Protein AF-V4M5H4-F1 (afdb_monomer_lite)

Secondary structure (DSSP, 8-state):
--GGGS-SS-----------TT-B----SSPPTTS-TTT--SSS-GGG--SPPPSS-HHHH--SPPPPBPP------S--

Organism: Eutrema salsugineum (NCBI:txid72664)

Foldseek 3Di:
DPPVPDDPDDDPQPDPDDDPPPDFDDFDQAADPCAAQAQRENADHVVPDPDDGDPGHCNPVSPNHDTYDDDDDGDHDPVD

pLDDT: mean 89.99, std 8.52, range [64.19, 97.25]

Radius of gyration: 20.74 Å; chains: 1; bounding box: 38×23×67 Å

Structure (mmCIF, N/CA/C/O backbone):
data_AF-V4M5H4-F1
#
_entry.id   AF-V4M5H4-F1
#
loop_
_atom_site.group_PDB
_atom_site.id
_atom_site.type_symbol
_atom_site.label_atom_id
_atom_site.label_alt_id
_atom_site.label_comp_id
_atom_site.label_asym_id
_atom_site.label_entity_id
_atom_site.label_seq_id
_atom_site.pdbx_PDB_ins_code
_atom_site.Cartn_x
_atom_site.Cartn_y
_atom_site.Cartn_z
_atom_site.occupancy
_atom_site.B_iso_or_equiv
_atom_site.auth_seq_id
_atom_site.auth_comp_id
_atom_site.auth_asym_id
_atom_site.auth_atom_id
_atom_site.pdbx_PDB_model_num
ATOM 1 N N . SER A 1 1 ? 24.382 -8.666 -50.198 1.00 79.19 1 SER A N 1
ATOM 2 C CA . SER A 1 1 ? 24.572 -8.193 -48.806 1.00 79.19 1 SER A CA 1
ATOM 3 C C . SER A 1 1 ? 23.851 -9.144 -47.854 1.00 79.19 1 SER A C 1
ATOM 5 O O . SER A 1 1 ? 22.698 -9.468 -48.120 1.00 79.19 1 SER A O 1
ATOM 7 N N . LEU A 1 2 ? 24.522 -9.642 -46.806 1.00 85.25 2 LEU A N 1
ATOM 8 C CA . LEU A 1 2 ? 24.107 -10.758 -45.927 1.00 85.25 2 LEU A CA 1
ATOM 9 C C . LEU A 1 2 ? 22.991 -10.390 -44.924 1.00 85.25 2 LEU A C 1
ATOM 11 O O . LEU A 1 2 ? 23.109 -10.592 -43.720 1.00 85.25 2 LEU A O 1
ATOM 15 N N . LYS A 1 3 ? 21.877 -9.833 -45.406 1.00 84.31 3 LYS A N 1
ATOM 16 C CA . LYS A 1 3 ? 20.767 -9.385 -44.545 1.00 84.31 3 LYS A CA 1
ATOM 17 C C . LYS A 1 3 ? 20.103 -10.533 -43.767 1.00 84.31 3 LYS A C 1
ATOM 19 O O . LYS A 1 3 ? 19.721 -10.324 -42.623 1.00 84.31 3 LYS A O 1
ATOM 24 N N . HIS A 1 4 ? 20.042 -11.735 -44.344 1.00 85.50 4 HIS A N 1
ATOM 25 C CA . HIS A 1 4 ? 19.442 -12.928 -43.722 1.00 85.50 4 HIS A CA 1
ATOM 26 C C . HIS A 1 4 ? 20.214 -13.467 -42.508 1.00 85.50 4 HIS A C 1
ATOM 28 O O . HIS A 1 4 ? 19.673 -14.270 -41.760 1.00 85.50 4 HIS A O 1
ATOM 34 N N . GLN A 1 5 ? 21.464 -13.038 -42.303 1.00 89.25 5 GLN A N 1
ATOM 35 C CA . GLN A 1 5 ? 22.268 -13.449 -41.147 1.00 89.25 5 GLN A CA 1
ATOM 36 C C . GLN A 1 5 ? 22.031 -12.573 -39.910 1.00 89.25 5 GLN A C 1
ATOM 38 O O . GLN A 1 5 ? 22.491 -12.910 -38.823 1.00 89.25 5 GLN A O 1
ATOM 43 N N . LYS A 1 6 ? 21.341 -11.432 -40.048 1.00 84.12 6 LYS A N 1
ATOM 44 C CA . LYS A 1 6 ? 21.049 -10.565 -38.904 1.00 84.12 6 LYS A CA 1
ATOM 45 C C . LYS A 1 6 ? 19.959 -11.183 -38.038 1.00 84.12 6 LYS A C 1
ATOM 47 O O . LYS A 1 6 ? 18.960 -11.683 -38.555 1.00 84.12 6 LYS A O 1
ATOM 52 N N . LYS A 1 7 ? 20.121 -11.077 -36.716 1.00 81.88 7 LYS A N 1
ATOM 53 C CA . LYS A 1 7 ? 19.073 -11.444 -35.762 1.00 81.88 7 LYS A CA 1
ATOM 54 C C . LYS A 1 7 ? 17.820 -10.624 -36.072 1.00 81.88 7 LYS A C 1
ATOM 56 O O . LYS A 1 7 ? 17.833 -9.399 -35.990 1.00 81.88 7 LYS A O 1
ATOM 61 N N . TRP A 1 8 ? 16.756 -11.314 -36.462 1.00 80.81 8 TRP A N 1
ATOM 62 C CA . TRP A 1 8 ? 15.501 -10.697 -36.896 1.00 80.81 8 TRP A CA 1
ATOM 63 C C . TRP A 1 8 ? 14.719 -10.046 -35.743 1.00 80.81 8 TRP A C 1
ATOM 65 O O . TRP A 1 8 ? 13.915 -9.150 -35.978 1.00 80.81 8 TRP A O 1
ATOM 75 N N . LYS A 1 9 ? 14.987 -10.472 -34.502 1.00 78.06 9 LYS A N 1
ATOM 76 C CA . LYS A 1 9 ? 14.472 -9.894 -33.257 1.00 78.06 9 LYS A CA 1
ATOM 77 C C . LYS A 1 9 ? 15.641 -9.566 -32.325 1.00 78.06 9 LYS A C 1
ATOM 79 O O . LYS A 1 9 ? 16.147 -10.487 -31.684 1.00 78.06 9 LYS A O 1
ATOM 84 N N . PRO A 1 10 ? 16.135 -8.318 -32.288 1.00 72.31 10 PRO A N 1
ATOM 85 C CA . PRO A 1 10 ? 17.076 -7.917 -31.248 1.00 72.31 10 PRO A CA 1
ATOM 86 C C . PRO A 1 10 ? 16.386 -8.021 -29.881 1.00 72.31 10 PRO A C 1
ATOM 88 O O . PRO A 1 10 ? 15.206 -7.687 -29.767 1.00 72.31 10 PRO A O 1
ATOM 91 N N . ASP A 1 11 ? 17.104 -8.502 -28.866 1.00 69.12 11 ASP A N 1
ATOM 92 C CA . ASP A 1 11 ? 16.558 -8.542 -27.508 1.00 69.12 11 ASP A CA 1
ATOM 93 C C . ASP A 1 11 ? 16.503 -7.105 -26.989 1.00 69.12 11 ASP A C 1
ATOM 95 O O . ASP A 1 11 ? 17.516 -6.410 -26.939 1.00 69.12 11 ASP A O 1
ATOM 99 N N . ILE A 1 12 ? 15.298 -6.638 -26.676 1.00 67.31 12 ILE A N 1
ATOM 100 C CA . ILE A 1 12 ? 15.039 -5.285 -26.161 1.00 67.31 12 ILE A CA 1
ATOM 101 C C . ILE A 1 12 ? 15.217 -5.222 -24.635 1.00 67.31 12 ILE A C 1
ATOM 103 O O . ILE A 1 12 ? 15.331 -4.139 -24.068 1.00 67.31 12 ILE A O 1
ATOM 107 N N . ASN A 1 13 ? 15.311 -6.376 -23.974 1.00 66.25 13 ASN A N 1
ATOM 108 C CA . ASN A 1 13 ? 15.169 -6.510 -22.525 1.00 66.25 13 ASN A CA 1
ATOM 109 C C . ASN A 1 13 ? 16.480 -6.328 -21.738 1.00 66.25 13 ASN A C 1
ATOM 111 O O . ASN A 1 13 ? 16.600 -6.830 -20.628 1.00 66.25 13 ASN A O 1
ATOM 115 N N . TYR A 1 14 ? 17.454 -5.579 -22.263 1.00 64.19 14 TYR A N 1
ATOM 116 C CA . TYR A 1 14 ? 18.625 -5.186 -21.473 1.00 64.19 14 TYR A CA 1
ATOM 117 C C . TYR A 1 14 ? 18.296 -3.925 -20.665 1.00 64.19 14 TYR A C 1
ATOM 119 O O . TYR A 1 14 ? 18.631 -2.802 -21.052 1.00 64.19 14 TYR A O 1
ATOM 127 N N . THR A 1 15 ? 17.564 -4.096 -19.562 1.00 70.44 15 THR A N 1
ATOM 128 C CA . THR A 1 15 ? 17.236 -2.996 -18.646 1.00 70.44 15 THR A CA 1
ATOM 129 C C . THR A 1 15 ? 18.114 -3.090 -17.406 1.00 70.44 15 THR A C 1
ATOM 131 O O . THR A 1 15 ? 18.137 -4.119 -16.750 1.00 70.44 15 THR A O 1
ATOM 134 N N . LYS A 1 16 ? 18.803 -2.003 -17.041 1.00 76.75 16 LYS A N 1
ATOM 135 C CA . LYS A 1 16 ? 19.572 -1.915 -15.783 1.00 76.75 16 LYS A CA 1
ATOM 136 C C . LYS A 1 16 ? 18.708 -1.466 -14.590 1.00 76.75 16 LYS A C 1
ATOM 138 O O . LYS A 1 16 ? 19.234 -1.018 -13.572 1.00 76.75 16 LYS A O 1
ATOM 143 N N . SER A 1 17 ? 17.388 -1.469 -14.755 1.00 83.31 17 SER A N 1
ATOM 144 C CA . SER A 1 17 ? 16.446 -0.999 -13.743 1.00 83.31 17 SER A CA 1
ATOM 145 C C . SER A 1 17 ? 16.282 -2.049 -12.650 1.00 83.31 17 SER A C 1
ATOM 147 O O . SER A 1 17 ? 16.282 -3.244 -12.923 1.00 83.31 17 SER A O 1
ATOM 149 N N . TRP A 1 18 ? 16.125 -1.597 -11.409 1.00 88.00 18 TRP A N 1
ATOM 150 C CA . TRP A 1 18 ? 15.916 -2.466 -10.254 1.00 88.00 18 TRP A CA 1
ATOM 151 C C . TRP A 1 18 ? 14.659 -2.050 -9.494 1.00 88.00 18 TRP A C 1
ATOM 153 O O . TRP A 1 18 ? 14.187 -0.928 -9.653 1.00 88.00 18 TRP A O 1
ATOM 163 N N . TYR A 1 19 ? 14.145 -2.943 -8.647 1.00 90.50 19 TYR A N 1
ATOM 164 C CA . TYR A 1 19 ? 12.963 -2.683 -7.827 1.00 90.50 19 TYR A CA 1
ATOM 165 C C . TYR A 1 19 ? 13.170 -1.518 -6.848 1.00 90.50 19 TYR A C 1
ATOM 167 O O . TYR A 1 19 ? 14.115 -1.526 -6.045 1.00 90.50 19 TYR A O 1
ATOM 175 N N . ASP A 1 20 ? 12.209 -0.598 -6.814 1.00 91.75 20 ASP A N 1
ATOM 176 C CA . ASP A 1 20 ? 12.129 0.506 -5.858 1.00 91.75 20 ASP A CA 1
ATOM 177 C C . ASP A 1 20 ? 11.667 0.009 -4.474 1.00 91.75 20 ASP A C 1
ATOM 179 O O . ASP A 1 20 ? 10.529 0.200 -4.027 1.00 91.75 20 ASP A O 1
ATOM 183 N N . ARG A 1 21 ? 12.566 -0.668 -3.754 1.00 91.81 21 ARG A N 1
ATOM 184 C CA . ARG A 1 21 ? 12.262 -1.229 -2.429 1.00 91.81 21 ARG A CA 1
ATOM 185 C C . ARG A 1 21 ? 11.898 -0.130 -1.429 1.00 91.81 21 ARG A C 1
ATOM 187 O O . ARG A 1 21 ? 12.670 0.791 -1.185 1.00 91.81 21 ARG A O 1
ATOM 194 N N . GLY A 1 22 ? 10.736 -0.275 -0.797 1.00 90.88 22 GLY A N 1
ATOM 195 C CA . GLY A 1 22 ? 10.225 0.681 0.188 1.00 90.88 22 GLY A CA 1
ATOM 196 C C . GLY A 1 22 ? 9.530 1.904 -0.417 1.00 90.88 22 GLY A C 1
ATOM 197 O O . GLY A 1 22 ? 9.058 2.751 0.346 1.00 90.88 22 GLY A O 1
ATOM 198 N N . ALA A 1 23 ? 9.420 1.997 -1.748 1.00 93.75 23 ALA A N 1
ATOM 199 C CA . ALA A 1 23 ? 8.628 3.039 -2.381 1.00 93.75 23 ALA A CA 1
ATOM 200 C C . ALA A 1 23 ? 7.145 2.881 -2.033 1.00 93.75 23 ALA A C 1
ATOM 202 O O . ALA A 1 23 ? 6.540 1.812 -2.159 1.00 93.75 23 ALA A O 1
ATOM 203 N N . LYS A 1 24 ? 6.569 3.993 -1.585 1.00 93.44 24 LYS A N 1
ATOM 204 C CA . LYS A 1 24 ? 5.167 4.126 -1.201 1.00 93.44 24 LYS A CA 1
ATOM 205 C C . LYS A 1 24 ? 4.451 4.929 -2.273 1.00 93.44 24 LYS A C 1
ATOM 207 O O . LYS A 1 24 ? 5.020 5.878 -2.806 1.00 93.44 24 LYS A O 1
ATOM 212 N N . THR A 1 25 ? 3.218 4.552 -2.579 1.00 93.38 25 THR A N 1
ATOM 213 C CA . THR A 1 25 ? 2.405 5.224 -3.596 1.00 93.38 25 THR A CA 1
ATOM 214 C C . THR A 1 25 ? 1.323 6.070 -2.936 1.00 93.38 25 THR A C 1
ATOM 216 O O . THR A 1 25 ? 1.521 7.256 -2.693 1.00 93.38 25 THR A O 1
ATOM 219 N N . PHE A 1 26 ? 0.188 5.466 -2.606 1.00 93.12 26 PHE A N 1
ATOM 220 C CA . PHE A 1 26 ? -0.974 6.154 -2.065 1.00 93.12 26 PHE A CA 1
ATOM 221 C C . PHE A 1 26 ? -1.249 5.727 -0.624 1.00 93.12 26 PHE A C 1
ATOM 223 O O . PHE A 1 26 ? -1.228 4.541 -0.309 1.00 93.12 26 PHE A O 1
ATOM 230 N N . GLN A 1 27 ? -1.562 6.682 0.251 1.00 94.94 27 GLN A N 1
ATOM 231 C CA . GLN A 1 27 ? -2.037 6.396 1.603 1.00 94.94 27 GLN A CA 1
ATOM 232 C C . GLN A 1 27 ? -3.499 6.813 1.738 1.00 94.94 27 GLN A C 1
ATOM 234 O O . GLN A 1 27 ? -3.838 7.983 1.589 1.00 94.94 27 GLN A O 1
ATOM 239 N N . ALA A 1 28 ? -4.365 5.846 2.034 1.00 95.44 28 ALA A N 1
ATOM 240 C CA . ALA A 1 28 ? -5.778 6.111 2.272 1.00 95.44 28 ALA A CA 1
ATOM 241 C C . ALA A 1 28 ? -6.018 6.572 3.718 1.00 95.44 28 ALA A C 1
ATOM 243 O O . ALA A 1 28 ? -5.386 6.075 4.644 1.00 95.44 28 ALA A O 1
ATOM 244 N N . GLU A 1 29 ? -6.990 7.458 3.931 1.00 94.62 29 GLU A N 1
ATOM 245 C CA . GLU A 1 29 ? -7.427 7.846 5.283 1.00 94.62 29 GLU A CA 1
ATOM 246 C C . GLU A 1 29 ? -8.388 6.825 5.909 1.00 94.62 29 GLU A C 1
ATOM 248 O O . GLU A 1 29 ? -8.464 6.684 7.128 1.00 94.62 29 GLU A O 1
ATOM 253 N N . LYS A 1 30 ? -9.142 6.106 5.068 1.00 95.81 30 LYS A N 1
ATOM 254 C CA . LYS A 1 30 ? -10.150 5.118 5.472 1.00 95.81 30 LYS A CA 1
ATOM 255 C C . LYS A 1 30 ? -9.889 3.774 4.804 1.00 95.81 30 LYS A C 1
ATOM 257 O O . LYS A 1 30 ? -9.304 3.697 3.723 1.00 95.81 30 LYS A O 1
ATOM 262 N N . TYR A 1 31 ? -10.359 2.708 5.445 1.00 96.75 31 TYR A N 1
ATOM 263 C CA . TYR A 1 31 ? -10.274 1.357 4.908 1.00 96.75 31 T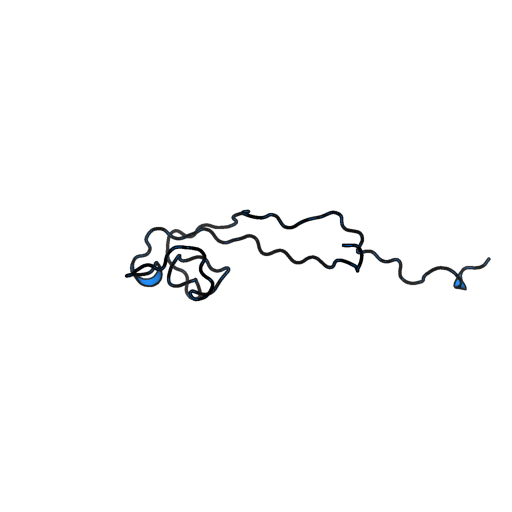YR A CA 1
ATOM 264 C C . TYR A 1 31 ? -11.036 1.240 3.577 1.00 96.75 31 TYR A C 1
ATOM 266 O O . TYR A 1 31 ? -12.182 1.676 3.456 1.00 96.75 31 TYR A O 1
ATOM 274 N N . ARG A 1 32 ? -10.402 0.608 2.583 1.00 96.44 32 ARG A N 1
ATOM 275 C CA . ARG A 1 32 ? -10.989 0.302 1.271 1.00 96.44 32 ARG A CA 1
ATOM 276 C C . ARG A 1 32 ? -11.353 -1.178 1.198 1.00 96.44 32 ARG A C 1
ATOM 278 O O . ARG A 1 32 ? -10.602 -2.034 1.660 1.00 96.44 32 ARG A O 1
ATOM 285 N N . LYS A 1 33 ? -12.497 -1.498 0.589 1.00 95.81 33 LYS A N 1
ATOM 286 C CA . LYS A 1 33 ? -12.925 -2.890 0.391 1.00 95.81 33 LYS A CA 1
ATOM 287 C C . LYS A 1 33 ? -11.877 -3.638 -0.441 1.00 95.81 33 LYS A C 1
ATOM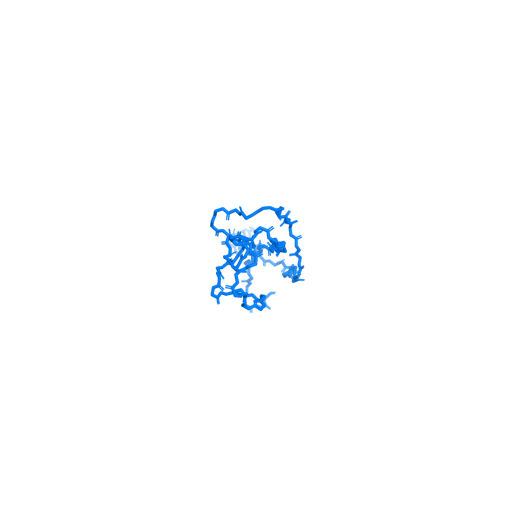 289 O O . LYS A 1 33 ? -11.560 -3.213 -1.544 1.00 95.81 33 LYS A O 1
ATOM 294 N N . GLY A 1 34 ? -11.384 -4.757 0.085 1.00 94.44 34 GLY A N 1
ATOM 295 C CA . GLY A 1 34 ? -10.334 -5.559 -0.552 1.00 94.44 34 GLY A CA 1
ATOM 296 C C . GLY A 1 34 ? -8.927 -5.292 -0.015 1.00 94.44 34 GLY A C 1
ATOM 297 O O . GLY A 1 34 ? -8.027 -6.071 -0.312 1.00 94.44 34 GLY A O 1
ATOM 298 N N . ALA A 1 35 ? -8.746 -4.264 0.822 1.00 97.25 35 ALA A N 1
ATOM 299 C CA . ALA A 1 35 ? -7.468 -4.000 1.467 1.00 97.25 35 ALA A CA 1
ATOM 300 C C . ALA A 1 35 ? -7.175 -5.019 2.574 1.00 97.25 35 ALA A C 1
ATOM 302 O O . ALA A 1 35 ? -8.088 -5.617 3.160 1.00 97.25 35 ALA A O 1
ATOM 303 N N . CYS A 1 36 ? -5.894 -5.153 2.910 1.00 97.25 36 CYS A N 1
ATOM 304 C CA . CYS A 1 36 ? -5.404 -5.899 4.057 1.00 97.25 36 CYS A CA 1
ATOM 305 C C . CYS A 1 36 ? -6.182 -5.514 5.321 1.00 97.25 36 CYS A C 1
ATOM 307 O O . CYS A 1 36 ? -6.218 -4.351 5.724 1.00 97.25 36 CYS A O 1
ATOM 309 N N . GLU A 1 37 ? -6.799 -6.495 5.981 1.00 96.94 37 GLU A N 1
ATOM 310 C CA . GLU A 1 37 ? -7.664 -6.229 7.134 1.00 96.94 37 GLU A CA 1
ATOM 311 C C . GLU A 1 37 ? -6.868 -5.750 8.358 1.00 96.94 37 GLU A C 1
ATOM 313 O O . GLU A 1 37 ? -7.421 -5.062 9.219 1.00 96.94 37 GLU A O 1
ATOM 318 N N . ASN A 1 38 ? -5.571 -6.080 8.415 1.00 97.25 38 ASN A N 1
ATOM 319 C CA . ASN A 1 38 ? -4.660 -5.692 9.489 1.00 97.25 38 ASN A CA 1
ATOM 320 C C . ASN A 1 38 ? -4.201 -4.231 9.358 1.00 97.25 38 ASN A C 1
ATOM 322 O O . ASN A 1 38 ? -4.502 -3.420 10.234 1.00 97.25 38 ASN A O 1
ATOM 326 N N . CYS A 1 39 ? -3.497 -3.892 8.273 1.00 96.62 39 CYS A N 1
ATOM 327 C CA . CYS A 1 39 ? -2.853 -2.586 8.096 1.00 96.62 39 CYS A CA 1
ATOM 328 C C . CYS A 1 39 ? -3.605 -1.625 7.161 1.00 96.62 39 CYS A C 1
ATOM 330 O O . CYS A 1 39 ? -3.397 -0.423 7.261 1.00 96.62 39 CYS A O 1
ATOM 332 N N . GLY A 1 40 ? -4.491 -2.111 6.286 1.00 96.94 40 GLY A N 1
ATOM 333 C CA . GLY A 1 40 ? -5.276 -1.277 5.369 1.00 96.94 40 GLY A CA 1
ATOM 334 C C . GLY A 1 40 ? -4.633 -0.958 4.012 1.00 96.94 40 GLY A C 1
ATOM 335 O O . GLY A 1 40 ? -5.264 -0.250 3.227 1.00 96.94 40 GLY A O 1
ATOM 336 N N . ALA A 1 41 ? -3.446 -1.493 3.706 1.00 97.00 41 ALA A N 1
ATOM 337 C CA . ALA A 1 41 ? -2.848 -1.408 2.369 1.00 97.00 41 ALA A CA 1
ATOM 338 C C . ALA A 1 41 ? -3.560 -2.346 1.373 1.00 97.00 41 ALA A C 1
ATOM 340 O O . ALA A 1 41 ? -4.035 -3.418 1.751 1.00 97.00 41 ALA A O 1
ATOM 341 N N . MET A 1 42 ? -3.634 -1.962 0.100 1.00 95.69 42 MET A N 1
ATOM 342 C CA . MET A 1 42 ? -4.268 -2.744 -0.974 1.00 95.69 42 MET A CA 1
ATOM 343 C C . MET A 1 42 ? -3.315 -3.707 -1.687 1.00 95.69 42 MET A C 1
ATOM 345 O O . MET A 1 42 ? -3.768 -4.543 -2.465 1.00 95.69 42 MET A O 1
ATOM 349 N N . THR A 1 43 ? -2.011 -3.607 -1.443 1.00 95.44 43 THR A N 1
ATOM 350 C CA . THR A 1 43 ? -0.988 -4.335 -2.210 1.00 95.44 43 THR A CA 1
ATOM 351 C C . THR A 1 43 ? -0.781 -5.778 -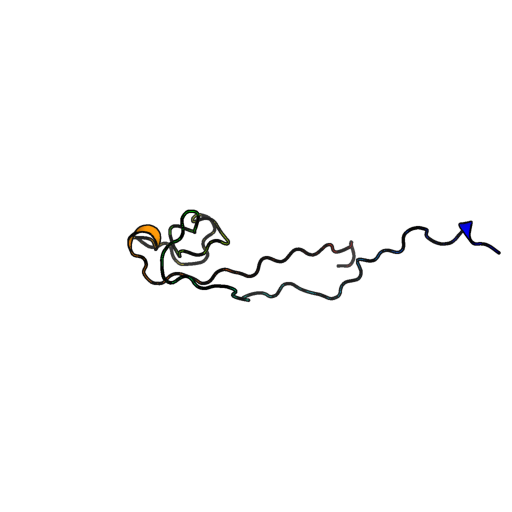1.769 1.00 95.44 43 THR A C 1
ATOM 353 O O . THR A 1 43 ? -0.243 -6.582 -2.525 1.00 95.44 43 THR A O 1
ATOM 356 N N . HIS A 1 44 ? -1.245 -6.148 -0.575 1.00 95.19 44 HIS A N 1
ATOM 357 C CA . HIS A 1 44 ? -1.087 -7.495 -0.036 1.00 95.19 44 HIS A CA 1
ATOM 358 C C . HIS A 1 44 ? -2.312 -7.952 0.766 1.00 95.19 44 HIS A C 1
ATOM 360 O O . HIS A 1 44 ? -3.166 -7.170 1.182 1.00 95.19 44 HIS A O 1
ATOM 366 N N . LYS A 1 45 ? -2.395 -9.264 1.010 1.00 96.25 45 LYS A N 1
ATOM 367 C CA . LYS A 1 45 ? -3.430 -9.880 1.857 1.00 96.25 45 LYS A CA 1
ATOM 368 C C . LYS A 1 45 ? -2.996 -9.887 3.321 1.00 96.25 45 LYS A C 1
ATOM 370 O O . LYS A 1 45 ? -1.809 -9.941 3.615 1.00 96.25 45 LYS A O 1
A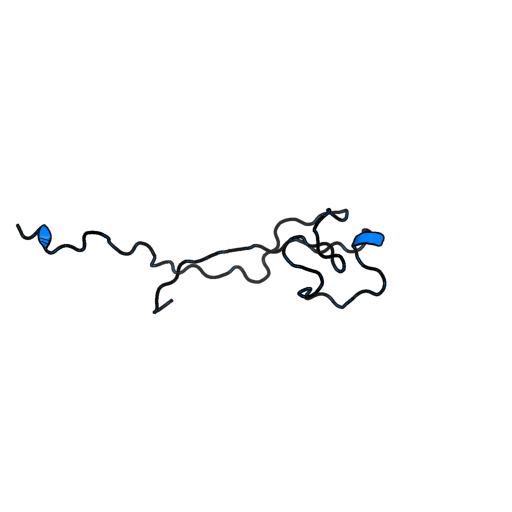TOM 375 N N . THR A 1 46 ? -3.953 -9.989 4.244 1.00 95.88 46 THR A N 1
ATOM 376 C CA . THR A 1 46 ? -3.703 -10.033 5.700 1.00 95.88 46 THR A CA 1
ATOM 377 C C . THR A 1 46 ? -2.667 -11.080 6.125 1.00 95.88 46 THR A C 1
ATOM 379 O O . THR A 1 46 ? -1.853 -10.808 6.998 1.00 95.88 46 THR A O 1
ATOM 382 N N . LYS A 1 47 ? -2.654 -12.259 5.487 1.00 95.50 47 LYS A N 1
ATOM 383 C CA . LYS A 1 47 ? -1.690 -13.335 5.788 1.00 95.50 47 LYS A CA 1
ATOM 384 C C . LYS A 1 47 ? -0.242 -13.000 5.406 1.00 95.50 47 LYS A C 1
ATOM 386 O O . LYS A 1 47 ? 0.667 -13.594 5.963 1.00 95.50 47 LYS A O 1
ATOM 391 N N . LEU A 1 48 ? -0.052 -12.093 4.449 1.00 95.38 48 LEU A N 1
ATOM 392 C CA . LEU A 1 48 ? 1.252 -11.641 3.951 1.00 95.38 48 LEU A CA 1
ATOM 393 C C . LEU A 1 48 ? 1.602 -10.246 4.485 1.00 95.38 48 LEU A C 1
ATOM 395 O O . LEU A 1 48 ? 2.488 -9.582 3.958 1.00 95.38 48 LEU A O 1
ATOM 399 N N . CYS A 1 49 ? 0.868 -9.770 5.491 1.00 96.06 49 CYS A N 1
ATOM 400 C CA . CYS A 1 49 ? 1.091 -8.455 6.059 1.00 96.06 49 CYS A CA 1
ATOM 401 C C . CYS A 1 49 ? 2.420 -8.424 6.818 1.00 96.06 49 CYS A C 1
ATOM 403 O O . CYS A 1 49 ? 2.687 -9.287 7.652 1.00 96.06 49 CYS A O 1
ATOM 405 N N . THR A 1 50 ? 3.229 -7.410 6.533 1.00 93.69 50 THR A N 1
ATOM 406 C CA . THR A 1 50 ? 4.530 -7.164 7.172 1.00 93.69 50 THR A CA 1
ATOM 407 C C . THR A 1 50 ? 4.401 -6.440 8.513 1.00 93.69 50 THR A C 1
ATOM 409 O O . THR A 1 50 ? 5.299 -6.499 9.349 1.00 93.69 50 THR A O 1
ATOM 412 N N . GLU A 1 51 ? 3.266 -5.779 8.745 1.00 94.56 51 GLU A N 1
ATOM 413 C CA . GLU A 1 51 ? 2.951 -5.114 10.004 1.00 94.56 51 GLU A CA 1
ATOM 414 C C . GLU A 1 51 ? 2.566 -6.121 11.089 1.00 94.56 51 GLU A C 1
ATOM 416 O O . GLU A 1 51 ? 1.900 -7.128 10.830 1.00 94.56 51 GLU A O 1
ATOM 421 N N . ARG A 1 52 ? 2.900 -5.797 12.344 1.00 95.75 52 ARG A N 1
ATOM 422 C CA . ARG A 1 52 ? 2.552 -6.630 13.502 1.00 95.75 52 ARG A CA 1
ATOM 423 C C . ARG A 1 52 ? 1.046 -6.958 13.498 1.00 95.75 52 ARG A C 1
ATOM 425 O O . ARG A 1 52 ? 0.236 -6.033 13.363 1.00 95.75 52 ARG A O 1
ATOM 432 N N . PRO A 1 53 ? 0.637 -8.228 13.683 1.00 96.12 53 PRO A N 1
ATOM 433 C CA . PRO A 1 53 ? -0.776 -8.589 13.757 1.00 96.12 53 PRO A CA 1
ATOM 434 C C . PRO A 1 53 ? -1.504 -7.799 14.852 1.00 96.12 53 PRO A C 1
ATOM 436 O O . PRO A 1 53 ? -1.125 -7.835 16.026 1.00 96.12 53 PRO A O 1
ATOM 439 N N . ARG A 1 54 ? -2.546 -7.053 14.475 1.00 95.44 54 ARG A N 1
ATOM 440 C CA . ARG A 1 54 ? -3.362 -6.257 15.399 1.00 95.44 54 ARG A CA 1
ATOM 441 C C . ARG A 1 54 ? -4.516 -7.098 15.943 1.00 95.44 54 ARG A C 1
ATOM 443 O O . ARG A 1 54 ? -5.134 -7.862 15.210 1.00 95.44 54 ARG A O 1
ATOM 450 N N . LYS A 1 55 ? -4.875 -6.881 17.215 1.00 95.50 55 LYS A N 1
ATOM 451 C CA . LYS A 1 55 ? -6.076 -7.484 17.828 1.00 95.50 55 LYS A CA 1
ATOM 452 C C . LYS A 1 55 ? -7.361 -7.014 17.139 1.00 95.50 55 LYS A C 1
ATOM 454 O O . LYS A 1 55 ? -8.266 -7.806 16.912 1.00 95.50 55 LYS A O 1
ATOM 459 N N . ILE A 1 56 ? -7.428 -5.722 16.815 1.00 96.00 56 ILE A N 1
ATOM 460 C CA . ILE A 1 56 ? -8.499 -5.122 16.018 1.00 96.00 56 ILE A CA 1
ATOM 461 C C . ILE A 1 56 ? -7.834 -4.438 14.824 1.00 96.00 56 ILE A C 1
ATOM 463 O O . ILE A 1 56 ? -7.053 -3.500 14.990 1.00 96.00 56 ILE A O 1
ATOM 467 N N . GLY A 1 57 ? -8.103 -4.953 13.628 1.00 96.00 57 GLY A N 1
ATOM 468 C CA . GLY A 1 57 ? -7.476 -4.490 12.394 1.00 96.00 57 GLY A CA 1
ATOM 469 C C . GLY A 1 57 ? -7.963 -3.120 11.910 1.00 96.00 57 GLY A C 1
ATOM 470 O O . GLY A 1 57 ? -8.965 -2.568 12.384 1.00 96.00 57 GLY A O 1
ATOM 471 N N . ALA A 1 58 ? -7.257 -2.586 10.914 1.00 96.94 58 ALA A N 1
ATOM 472 C CA . ALA A 1 58 ? -7.612 -1.367 10.192 1.00 96.94 58 ALA A CA 1
ATOM 473 C C . ALA A 1 58 ? -9.037 -1.404 9.613 1.00 96.94 58 ALA A C 1
ATOM 475 O O . ALA A 1 58 ? -9.708 -0.374 9.603 1.00 96.94 58 ALA A O 1
ATOM 476 N N . LYS A 1 59 ? -9.528 -2.590 9.217 1.00 96.00 59 LYS A N 1
ATOM 477 C CA . LYS A 1 59 ? -10.891 -2.800 8.691 1.00 96.00 59 LYS A CA 1
ATOM 478 C C . LYS A 1 59 ? -11.994 -2.228 9.584 1.00 96.00 59 LYS A C 1
ATOM 480 O O . LYS A 1 59 ? -12.972 -1.690 9.078 1.00 96.00 59 LYS A O 1
ATOM 485 N N . TRP A 1 60 ? -11.839 -2.352 10.901 1.00 96.31 60 TRP A N 1
ATOM 486 C CA . TRP A 1 60 ? -12.865 -1.956 11.872 1.00 96.31 60 TRP A CA 1
ATOM 487 C C . TRP A 1 60 ? -12.579 -0.602 12.515 1.00 96.31 60 TRP A C 1
ATOM 489 O O . TRP A 1 60 ? -13.496 0.094 12.933 1.00 96.31 60 TRP A O 1
ATOM 499 N N . THR A 1 61 ? -11.302 -0.233 12.619 1.00 95.81 61 THR A N 1
ATOM 500 C CA . THR A 1 61 ? -10.886 0.977 13.338 1.00 95.81 61 THR A CA 1
ATOM 501 C C . THR A 1 61 ? -10.697 2.187 12.435 1.00 95.81 61 THR A C 1
ATOM 503 O O . THR A 1 61 ? -10.767 3.302 12.939 1.00 95.81 61 THR A O 1
ATOM 506 N N . ASN A 1 62 ? -10.426 1.996 11.137 1.00 95.06 62 ASN A N 1
ATOM 507 C CA . ASN A 1 62 ? -9.942 3.038 10.221 1.00 95.06 62 ASN A CA 1
ATOM 508 C C . ASN A 1 62 ? -8.710 3.807 10.745 1.00 95.06 62 ASN A C 1
ATOM 510 O O . ASN A 1 62 ? -8.427 4.911 10.297 1.00 95.06 62 ASN A O 1
ATOM 514 N N . LYS A 1 63 ? -7.974 3.245 11.714 1.00 94.25 63 LYS A N 1
ATOM 515 C CA . LYS A 1 63 ? -6.816 3.894 12.338 1.00 94.25 63 LYS A CA 1
ATOM 516 C C . LYS A 1 63 ? -5.521 3.317 11.790 1.00 94.25 63 LYS A C 1
ATOM 518 O O . LYS A 1 63 ? -5.404 2.102 11.603 1.00 94.25 63 LYS A O 1
ATOM 523 N N . ASN A 1 64 ? -4.523 4.187 11.628 1.00 94.25 64 ASN A N 1
ATOM 524 C CA . ASN A 1 64 ? -3.172 3.826 11.196 1.00 94.25 64 ASN A CA 1
ATOM 525 C C . ASN A 1 64 ? -3.199 2.993 9.904 1.00 94.25 64 ASN A C 1
ATOM 527 O O . ASN A 1 64 ? -2.722 1.852 9.899 1.00 94.25 64 ASN A O 1
ATOM 531 N N . ILE A 1 65 ? -3.831 3.538 8.858 1.00 96.75 65 ILE A N 1
ATOM 532 C CA . ILE A 1 65 ? -3.866 2.928 7.527 1.00 96.75 65 ILE A CA 1
ATOM 533 C C . ILE A 1 65 ? -2.472 3.033 6.911 1.00 96.75 65 ILE A C 1
ATOM 535 O O . ILE A 1 65 ? -1.913 4.127 6.804 1.00 96.75 65 ILE A O 1
ATOM 539 N N . ALA A 1 66 ? -1.906 1.888 6.544 1.00 96.25 66 ALA A N 1
ATOM 540 C CA . ALA A 1 66 ? -0.616 1.818 5.882 1.00 96.25 66 ALA A CA 1
ATOM 541 C C . ALA A 1 66 ? -0.710 2.334 4.432 1.00 96.25 66 ALA A C 1
ATOM 543 O O . ALA A 1 66 ? -1.749 2.164 3.788 1.00 96.25 66 ALA A O 1
ATOM 544 N N . PRO A 1 67 ? 0.359 2.963 3.917 1.00 96.81 67 PRO A N 1
ATOM 545 C CA . PRO A 1 67 ? 0.459 3.316 2.508 1.00 96.81 67 PRO A CA 1
ATOM 546 C C . PRO A 1 67 ? 0.553 2.064 1.629 1.00 96.81 67 PRO A C 1
ATOM 548 O O . PRO A 1 67 ? 1.081 1.035 2.050 1.00 96.81 67 PRO A O 1
ATOM 551 N N . ASP A 1 68 ? 0.071 2.182 0.399 1.00 95.75 68 ASP A N 1
ATOM 552 C CA . ASP A 1 68 ? 0.212 1.175 -0.645 1.00 95.75 68 ASP A CA 1
ATOM 553 C C . ASP A 1 68 ? 1.669 1.131 -1.148 1.00 95.75 68 ASP A C 1
ATOM 555 O O . ASP A 1 68 ? 2.349 2.157 -1.259 1.00 95.75 68 ASP A O 1
ATOM 559 N N . GLU A 1 69 ? 2.152 -0.068 -1.458 1.00 93.56 69 GLU A N 1
ATOM 560 C CA . GLU A 1 69 ? 3.489 -0.313 -2.015 1.00 93.56 69 GLU A CA 1
ATOM 561 C C . GLU A 1 69 ? 3.512 -0.080 -3.540 1.00 93.56 69 GLU A C 1
ATOM 563 O O . GLU A 1 69 ? 2.489 -0.180 -4.224 1.00 93.56 69 GLU A O 1
ATOM 568 N N . LYS A 1 70 ? 4.682 0.239 -4.103 1.00 93.50 70 LYS A N 1
ATOM 569 C CA . LYS A 1 70 ? 4.867 0.264 -5.561 1.00 93.50 70 LYS A CA 1
ATOM 570 C C . LYS A 1 70 ? 5.044 -1.171 -6.069 1.00 93.50 70 LYS A C 1
ATOM 572 O O . LYS A 1 70 ? 5.981 -1.853 -5.664 1.00 93.50 70 LYS A O 1
ATOM 577 N N . ILE A 1 71 ? 4.142 -1.631 -6.937 1.00 91.56 71 ILE A N 1
ATOM 578 C CA . ILE A 1 71 ? 4.247 -2.946 -7.583 1.00 91.56 71 ILE A CA 1
ATOM 579 C C . ILE A 1 71 ? 4.918 -2.747 -8.939 1.00 91.56 71 ILE A C 1
ATOM 581 O O . ILE A 1 71 ? 4.389 -2.038 -9.793 1.00 91.56 71 ILE A O 1
ATOM 585 N N . GLU A 1 72 ? 6.072 -3.378 -9.123 1.00 91.06 72 GLU A N 1
ATOM 586 C CA . GLU A 1 72 ? 6.855 -3.319 -10.354 1.00 91.06 72 GLU A CA 1
ATOM 587 C C . GLU A 1 72 ? 7.098 -4.728 -10.886 1.00 91.06 72 GLU A C 1
ATOM 589 O O . GLU A 1 72 ? 7.270 -5.677 -10.119 1.00 91.06 72 GLU A O 1
ATOM 594 N N . THR A 1 73 ? 7.113 -4.857 -12.207 1.00 88.62 73 THR A N 1
ATOM 595 C 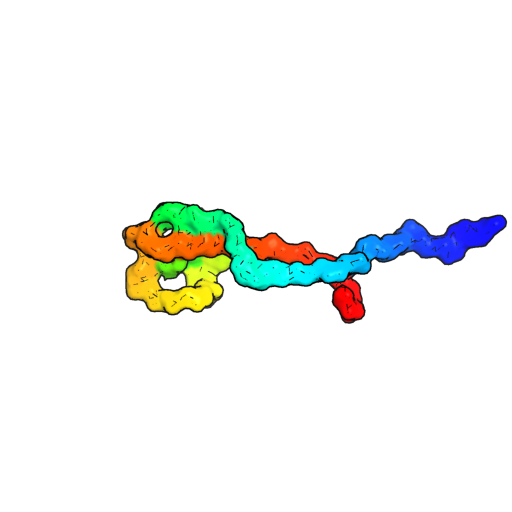CA . THR A 1 73 ? 7.398 -6.107 -12.912 1.00 88.62 73 THR A CA 1
ATOM 596 C C . THR A 1 73 ? 8.494 -5.846 -13.929 1.00 88.62 73 THR A C 1
ATOM 598 O O . THR A 1 73 ? 8.349 -4.948 -14.759 1.00 88.62 73 THR A O 1
ATOM 601 N N . PHE A 1 74 ? 9.560 -6.638 -13.876 1.00 84.69 74 PHE A N 1
ATOM 602 C CA . PHE A 1 74 ? 10.673 -6.568 -14.816 1.00 84.69 74 PHE A CA 1
ATOM 603 C C . PHE A 1 74 ? 10.784 -7.891 -15.573 1.00 84.69 74 PHE A C 1
ATOM 605 O O . PHE A 1 74 ? 10.649 -8.961 -14.980 1.00 84.69 74 PHE A O 1
ATOM 612 N N . GLU A 1 75 ? 11.034 -7.809 -16.876 1.00 84.81 75 GLU A N 1
ATOM 613 C CA . GLU A 1 75 ? 11.415 -8.956 -17.698 1.00 84.81 75 GLU A CA 1
ATOM 614 C C . GLU A 1 75 ? 12.938 -8.958 -17.816 1.00 84.81 75 GLU A C 1
ATOM 616 O O . GLU A 1 75 ? 13.498 -8.192 -18.598 1.00 84.81 75 GLU A O 1
ATOM 621 N N . LEU A 1 76 ? 13.592 -9.779 -16.997 1.00 83.00 76 LEU A N 1
ATOM 622 C CA . LEU A 1 76 ? 15.047 -9.926 -16.982 1.00 83.00 76 LEU A CA 1
ATOM 623 C C . LEU A 1 76 ? 15.453 -11.183 -17.759 1.00 83.00 76 LEU A C 1
ATOM 625 O O . LEU A 1 76 ? 14.677 -12.141 -17.854 1.00 83.00 76 LEU A O 1
ATOM 629 N N . ASP A 1 77 ? 16.653 -11.166 -18.332 1.00 81.12 77 ASP A N 1
ATOM 630 C CA . ASP A 1 77 ? 17.249 -12.346 -18.952 1.00 81.12 77 ASP A CA 1
ATOM 631 C C . A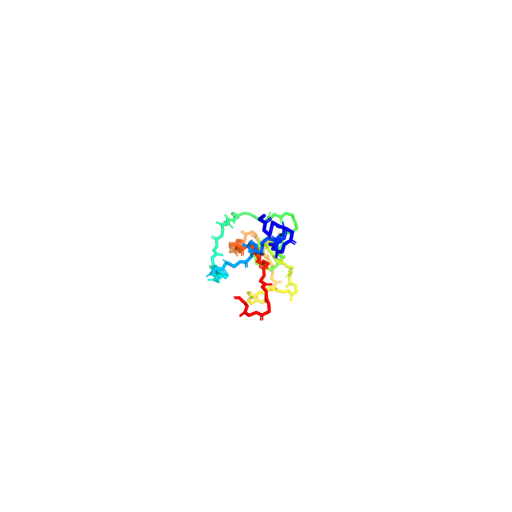SP A 1 77 ? 17.976 -13.216 -17.905 1.00 81.12 77 ASP A C 1
ATOM 633 O O . ASP A 1 77 ? 17.767 -13.075 -16.699 1.00 81.12 77 ASP A O 1
ATOM 637 N N . TYR A 1 78 ? 18.767 -14.191 -18.359 1.00 82.25 78 TYR A N 1
ATOM 638 C CA . TYR A 1 78 ? 19.506 -15.080 -17.458 1.00 82.25 78 TYR A CA 1
ATOM 639 C C . TYR A 1 78 ? 20.596 -14.347 -16.658 1.00 82.25 78 TYR A C 1
ATOM 641 O O . TYR A 1 78 ? 20.862 -14.730 -15.518 1.00 82.25 78 TYR A O 1
ATOM 649 N N . ASP A 1 79 ? 21.208 -13.317 -17.247 1.00 82.19 79 ASP A N 1
ATOM 650 C CA . ASP A 1 79 ? 22.300 -12.563 -16.626 1.00 82.19 79 ASP A CA 1
ATOM 651 C C . ASP A 1 79 ? 21.779 -11.439 -15.711 1.00 82.19 79 ASP A C 1
ATOM 653 O O . ASP A 1 79 ? 22.490 -11.038 -14.783 1.00 82.19 79 ASP A O 1
ATOM 657 N N . GLY A 1 80 ? 20.516 -11.032 -15.889 1.00 72.00 80 GLY A N 1
ATOM 658 C CA . GLY A 1 80 ? 19.757 -10.203 -14.949 1.00 72.00 80 GLY A CA 1
ATOM 659 C C . GLY A 1 80 ? 19.731 -8.716 -15.260 1.00 72.00 80 GLY A C 1
ATOM 660 O O . GLY A 1 80 ? 20.695 -8.165 -15.836 1.00 72.00 80 GLY A O 1
#

InterPro domains:
  IPR039974 Pre-mRNA-splicing factor SLU7 [PTHR12942] (1-80)

Sequence (80 aa):
SLKHQKKWKPDINYTKSWYDRGAKTFQAEKYRKGACENCGAMTHKTKLCTERPRKIGAKWTNKNIAPDEKIETFELDYDG